Protein AF-A0AAX3IZB6-F1 (afdb_monomer_lite)

Structure (mmCIF, N/CA/C/O backbone):
data_AF-A0AAX3IZB6-F1
#
_entry.id   AF-A0AAX3IZB6-F1
#
loop_
_atom_site.group_PDB
_atom_site.id
_atom_site.type_symbol
_atom_site.label_atom_id
_atom_site.label_alt_id
_atom_site.label_comp_id
_atom_site.label_asym_id
_atom_site.label_entity_id
_atom_site.label_seq_id
_atom_site.pdbx_PDB_ins_code
_atom_site.Cartn_x
_atom_site.Cartn_y
_atom_site.Cartn_z
_atom_site.occupancy
_atom_site.B_iso_or_equiv
_atom_site.auth_seq_id
_atom_site.auth_comp_id
_atom_site.auth_asym_id
_atom_site.auth_atom_id
_atom_site.pdbx_PDB_model_num
ATOM 1 N N . MET A 1 1 ? -5.095 -2.239 -4.424 1.00 80.31 1 MET A N 1
ATOM 2 C CA . MET A 1 1 ? -3.660 -2.126 -4.093 1.00 80.31 1 MET A CA 1
ATOM 3 C C . MET A 1 1 ? -2.774 -1.959 -5.325 1.00 80.31 1 MET A C 1
ATOM 5 O O . MET A 1 1 ? -1.997 -1.021 -5.352 1.00 80.31 1 MET A O 1
ATOM 9 N N . PHE A 1 2 ? -2.917 -2.780 -6.373 1.00 83.25 2 PHE A N 1
ATOM 10 C CA . PHE A 1 2 ? -2.051 -2.720 -7.566 1.00 83.25 2 PHE A CA 1
ATOM 11 C C . PHE A 1 2 ? -1.846 -1.314 -8.174 1.00 83.25 2 PHE A C 1
ATOM 13 O O . PHE A 1 2 ? -0.714 -0.907 -8.395 1.00 83.25 2 PHE A O 1
ATOM 20 N N . MET A 1 3 ? -2.914 -0.528 -8.362 1.00 87.56 3 MET A N 1
ATOM 21 C CA . MET A 1 3 ? -2.809 0.852 -8.878 1.00 87.56 3 MET A CA 1
ATOM 22 C C . MET A 1 3 ? -1.964 1.779 -7.984 1.00 87.56 3 MET A C 1
ATOM 24 O O . MET A 1 3 ? -1.288 2.675 -8.480 1.00 87.56 3 MET A O 1
ATOM 28 N N . ILE A 1 4 ? -1.977 1.555 -6.668 1.00 87.25 4 ILE A N 1
ATOM 29 C CA . ILE A 1 4 ? -1.184 2.320 -5.695 1.00 87.25 4 ILE A CA 1
ATOM 30 C C . ILE A 1 4 ? 0.289 1.949 -5.826 1.00 87.25 4 ILE A C 1
ATOM 32 O O . ILE A 1 4 ? 1.134 2.840 -5.888 1.00 87.25 4 ILE A O 1
ATOM 36 N N . LEU A 1 5 ? 0.579 0.650 -5.935 1.00 83.50 5 LEU A N 1
ATOM 37 C CA . LEU A 1 5 ? 1.931 0.141 -6.166 1.00 83.50 5 LEU A CA 1
ATOM 38 C C . LEU A 1 5 ? 2.487 0.652 -7.503 1.00 83.50 5 LEU A C 1
ATOM 40 O O . LEU A 1 5 ? 3.630 1.086 -7.561 1.00 83.50 5 LEU A O 1
ATOM 44 N N . ALA A 1 6 ? 1.667 0.694 -8.559 1.00 85.50 6 ALA A N 1
ATOM 45 C CA . ALA A 1 6 ? 2.042 1.266 -9.854 1.00 85.50 6 ALA A CA 1
ATOM 46 C C . ALA A 1 6 ? 2.383 2.766 -9.759 1.00 85.50 6 ALA A C 1
ATOM 48 O O . ALA A 1 6 ? 3.357 3.211 -10.367 1.00 85.50 6 ALA A O 1
ATOM 49 N N . HIS A 1 7 ? 1.628 3.535 -8.965 1.00 88.31 7 HIS A N 1
ATOM 50 C CA . HIS A 1 7 ? 1.942 4.939 -8.689 1.00 88.31 7 HIS A CA 1
ATOM 51 C C . HIS A 1 7 ? 3.289 5.085 -7.981 1.00 88.31 7 HIS A C 1
ATOM 53 O O . HIS A 1 7 ? 4.130 5.871 -8.411 1.00 88.31 7 HIS A O 1
ATOM 59 N N . HIS A 1 8 ? 3.505 4.316 -6.911 1.00 84.00 8 HIS A N 1
ATOM 60 C CA . HIS A 1 8 ? 4.739 4.371 -6.129 1.00 84.00 8 HIS A CA 1
ATOM 61 C C . HIS A 1 8 ? 5.939 3.905 -6.952 1.00 84.00 8 HIS A C 1
ATOM 63 O O . HIS A 1 8 ? 6.992 4.529 -6.880 1.00 84.00 8 HIS A O 1
ATOM 69 N N . PHE A 1 9 ? 5.770 2.904 -7.817 1.00 81.69 9 PHE A N 1
ATOM 70 C CA . PHE A 1 9 ? 6.807 2.465 -8.746 1.00 81.69 9 PHE A CA 1
ATOM 71 C C . PHE A 1 9 ? 7.282 3.588 -9.682 1.00 81.69 9 PHE A C 1
ATOM 73 O O . PHE A 1 9 ? 8.480 3.754 -9.879 1.00 81.69 9 PHE A O 1
ATOM 80 N N . VAL A 1 10 ? 6.352 4.376 -10.226 1.00 83.06 10 VAL A N 1
ATOM 81 C CA . VAL A 1 10 ? 6.662 5.453 -11.180 1.00 83.06 10 VAL A CA 1
ATOM 82 C C . VAL A 1 10 ? 7.123 6.748 -10.503 1.00 83.06 10 VAL A C 1
ATOM 84 O O . VAL A 1 10 ? 7.923 7.487 -11.066 1.00 83.06 10 VAL A O 1
ATOM 87 N N . VAL A 1 11 ? 6.571 7.077 -9.334 1.00 81.06 11 VAL A N 1
ATOM 88 C CA . VAL A 1 11 ? 6.746 8.401 -8.709 1.00 81.06 11 VAL A CA 1
ATOM 89 C C . VAL A 1 11 ? 7.752 8.387 -7.561 1.00 81.06 11 VAL A C 1
ATOM 91 O O . VAL A 1 11 ? 8.435 9.386 -7.344 1.00 81.06 11 VAL A O 1
ATOM 94 N N . HIS A 1 12 ? 7.819 7.289 -6.808 1.00 78.38 12 HIS A N 1
ATOM 95 C CA . HIS A 1 12 ? 8.576 7.202 -5.556 1.00 78.38 12 HIS A CA 1
ATOM 96 C C . HIS A 1 12 ? 9.754 6.224 -5.623 1.00 78.38 12 HIS A C 1
ATOM 98 O O . HIS A 1 12 ? 10.740 6.424 -4.917 1.00 78.38 12 HIS A O 1
ATOM 104 N N . ASN A 1 13 ? 9.689 5.208 -6.485 1.00 68.31 13 ASN A N 1
ATOM 105 C CA . ASN A 1 13 ? 10.826 4.355 -6.812 1.00 68.31 13 ASN A CA 1
ATOM 106 C C . ASN A 1 13 ? 11.650 4.956 -7.959 1.00 68.31 13 ASN A C 1
ATOM 108 O O . ASN A 1 13 ? 11.190 5.820 -8.699 1.00 68.31 13 ASN A O 1
ATOM 112 N N . GLY A 1 14 ? 12.895 4.495 -8.099 1.00 65.00 14 GLY A N 1
ATOM 113 C CA . GLY A 1 14 ? 13.910 5.082 -8.984 1.00 65.00 14 GLY A CA 1
ATOM 114 C C . GLY A 1 14 ? 13.669 4.965 -10.497 1.00 65.00 14 GLY A C 1
ATOM 115 O O . GLY A 1 14 ? 14.614 5.167 -11.257 1.00 65.00 14 GLY A O 1
ATOM 116 N N . TYR A 1 15 ? 12.459 4.627 -10.955 1.00 70.19 15 TYR A N 1
ATOM 117 C CA . TYR A 1 15 ? 12.141 4.585 -12.381 1.00 70.19 15 TYR A CA 1
ATOM 118 C C . TYR A 1 15 ? 11.778 5.987 -12.886 1.00 70.19 15 TYR A C 1
ATOM 120 O O . TYR A 1 15 ? 10.636 6.436 -12.796 1.00 70.19 15 TYR A O 1
ATOM 128 N N . ASP A 1 16 ? 12.772 6.702 -13.412 1.00 75.69 16 ASP A N 1
ATOM 129 C CA . ASP A 1 16 ? 12.590 8.083 -13.855 1.00 75.69 16 ASP A CA 1
ATOM 130 C C . ASP A 1 16 ? 11.917 8.161 -15.234 1.00 75.69 16 ASP A C 1
ATOM 132 O O . ASP A 1 16 ? 12.560 8.267 -16.282 1.00 75.69 16 ASP A O 1
ATOM 136 N N . VAL A 1 17 ? 10.582 8.155 -15.225 1.00 77.88 17 VAL A N 1
ATOM 137 C CA . VAL A 1 17 ? 9.740 8.269 -16.428 1.00 77.88 17 VAL A CA 1
ATOM 138 C C . VAL A 1 17 ? 10.030 9.538 -17.236 1.00 77.88 17 VAL A C 1
ATOM 140 O O . VAL A 1 17 ? 9.731 9.594 -18.431 1.00 77.88 17 VAL A O 1
ATOM 143 N N . LYS A 1 18 ? 10.630 10.573 -16.633 1.00 77.75 18 LYS A N 1
ATOM 144 C CA . LYS A 1 18 ? 10.982 11.807 -17.352 1.00 77.75 18 LYS A CA 1
ATOM 145 C C . LYS A 1 18 ? 12.128 11.596 -18.340 1.00 77.75 18 LYS A C 1
ATOM 147 O O . LYS A 1 18 ? 12.182 12.332 -19.326 1.00 77.75 18 LYS A O 1
ATOM 152 N N . ASN A 1 19 ? 12.977 10.592 -18.107 1.00 83.12 19 ASN A N 1
ATOM 153 C CA . ASN A 1 19 ? 14.109 10.249 -18.970 1.00 83.12 19 ASN A CA 1
ATOM 154 C C . ASN A 1 19 ? 13.705 9.395 -20.180 1.00 83.12 19 ASN A C 1
ATOM 156 O O . ASN A 1 19 ? 14.497 9.244 -21.107 1.00 83.12 19 ASN A O 1
ATOM 160 N N . LEU A 1 20 ? 12.474 8.872 -20.215 1.00 84.44 20 LEU A N 1
ATOM 161 C CA . LEU A 1 20 ? 11.941 8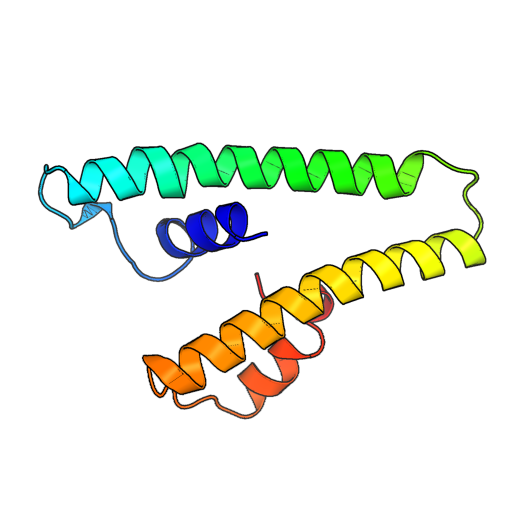.215 -21.406 1.00 84.44 20 LEU A CA 1
ATOM 162 C C . LEU A 1 20 ? 11.700 9.239 -22.522 1.00 84.44 20 LEU A C 1
ATOM 164 O O . LEU A 1 20 ? 11.192 10.347 -22.294 1.00 84.44 20 LEU A O 1
ATOM 168 N N . SER A 1 21 ? 12.010 8.844 -23.756 1.00 87.00 21 SER A N 1
ATOM 169 C CA . SER A 1 21 ? 11.638 9.611 -24.941 1.00 87.00 21 SER A CA 1
ATOM 170 C C . SER A 1 21 ? 10.113 9.745 -25.040 1.00 87.00 21 SER A C 1
ATOM 172 O O . SER A 1 21 ? 9.344 8.955 -24.486 1.00 87.00 21 SER A O 1
ATOM 174 N N . LEU A 1 22 ? 9.649 10.799 -25.713 1.00 84.69 22 LEU A N 1
ATOM 175 C CA . LEU A 1 22 ? 8.222 10.967 -25.979 1.00 84.69 22 LEU A CA 1
ATOM 176 C C . LEU A 1 22 ? 7.756 9.843 -26.912 1.00 84.69 22 LEU A C 1
ATOM 178 O O . LEU A 1 22 ? 8.143 9.791 -28.076 1.00 84.69 22 LEU A O 1
ATOM 182 N N . GLY A 1 23 ? 6.934 8.945 -26.376 1.00 88.56 23 GLY A N 1
ATOM 183 C CA . GLY A 1 23 ? 6.423 7.774 -27.073 1.00 88.56 23 GLY A CA 1
ATOM 184 C C . GLY A 1 23 ? 5.337 7.057 -26.264 1.00 88.56 23 GLY A C 1
ATOM 185 O O . GLY A 1 23 ? 5.058 7.451 -25.126 1.00 88.56 23 GLY A O 1
ATOM 186 N N . PRO A 1 24 ? 4.729 5.996 -26.828 1.00 88.94 24 PRO A N 1
ATOM 187 C CA . PRO A 1 24 ? 3.605 5.287 -26.211 1.00 88.94 24 PRO A CA 1
ATOM 188 C C . PRO A 1 24 ? 3.898 4.781 -24.794 1.00 88.94 24 PRO A C 1
ATOM 190 O O . PRO A 1 24 ? 3.030 4.834 -23.927 1.00 88.94 24 PRO A O 1
ATOM 193 N N . GLU A 1 25 ? 5.136 4.350 -24.547 1.00 88.00 25 GLU A N 1
ATOM 194 C CA . GLU A 1 25 ? 5.612 3.886 -23.243 1.00 88.00 25 GLU A CA 1
ATOM 195 C C . GLU A 1 25 ? 5.544 4.992 -22.180 1.00 88.00 25 GLU A C 1
ATOM 197 O O . GLU A 1 25 ? 4.881 4.836 -21.153 1.00 88.00 25 GLU A O 1
ATOM 202 N N . ARG A 1 26 ? 6.146 6.157 -22.452 1.00 88.56 26 ARG A N 1
ATOM 203 C CA . ARG A 1 26 ? 6.089 7.313 -21.547 1.00 88.56 26 ARG A CA 1
ATOM 204 C C . ARG A 1 26 ? 4.652 7.762 -21.299 1.00 88.56 26 ARG A C 1
ATOM 206 O O . ARG A 1 26 ? 4.290 8.064 -20.163 1.00 88.56 26 ARG A O 1
ATOM 213 N N . THR A 1 27 ? 3.821 7.781 -22.340 1.00 89.69 27 THR A N 1
ATOM 214 C CA . THR A 1 27 ? 2.402 8.133 -22.220 1.00 89.69 27 THR A CA 1
ATOM 215 C C . THR A 1 27 ? 1.648 7.152 -21.322 1.00 89.69 27 THR A C 1
ATOM 217 O O . THR A 1 27 ? 0.881 7.588 -20.464 1.00 89.69 27 THR A O 1
ATOM 220 N N . PHE A 1 28 ? 1.892 5.846 -21.458 1.00 90.25 28 PHE A N 1
ATOM 221 C CA . PHE A 1 28 ? 1.291 4.822 -20.604 1.00 90.25 28 PHE A CA 1
ATOM 222 C C . PHE A 1 28 ? 1.690 4.999 -19.133 1.00 90.25 28 PHE A C 1
ATOM 224 O O . PHE A 1 28 ? 0.817 5.065 -18.262 1.00 90.25 28 PHE A O 1
ATOM 231 N N . PHE A 1 29 ? 2.985 5.161 -18.849 1.00 89.12 29 PHE A N 1
ATOM 232 C CA . PHE A 1 29 ? 3.469 5.370 -17.484 1.00 89.12 29 PHE A CA 1
ATOM 233 C C . PHE A 1 29 ? 2.893 6.642 -16.843 1.00 89.12 29 PHE A C 1
ATOM 235 O O . PHE A 1 29 ? 2.478 6.611 -15.685 1.00 89.12 29 PHE A O 1
ATOM 242 N N . GLN A 1 30 ? 2.808 7.749 -17.585 1.00 88.56 30 GLN A N 1
ATOM 243 C CA . GLN A 1 30 ? 2.292 9.015 -17.054 1.00 88.56 30 GLN A CA 1
ATOM 244 C C . GLN A 1 30 ? 0.768 9.016 -16.866 1.00 88.56 30 GLN A C 1
ATOM 246 O O . GLN A 1 30 ? 0.271 9.450 -15.826 1.00 88.56 30 GLN A O 1
ATOM 251 N N . LEU A 1 31 ? 0.001 8.537 -17.847 1.00 89.19 31 LEU A N 1
ATOM 252 C CA . LEU A 1 31 ? -1.463 8.587 -17.774 1.00 89.19 31 LEU A CA 1
ATOM 253 C C . LEU A 1 31 ? -2.032 7.470 -16.901 1.00 89.19 31 LEU A C 1
ATOM 255 O O . LEU A 1 31 ? -2.854 7.730 -16.022 1.00 89.19 31 LEU A O 1
ATOM 259 N N . VAL A 1 32 ? -1.597 6.230 -17.121 1.00 89.56 32 VAL A N 1
ATOM 260 C CA . VAL A 1 32 ? -2.208 5.054 -16.490 1.00 89.56 32 VAL A CA 1
ATOM 261 C C . VAL A 1 32 ? -1.588 4.798 -15.123 1.00 89.56 32 VAL A C 1
ATOM 263 O O . VAL A 1 32 ? -2.301 4.771 -14.120 1.00 89.56 32 VAL A O 1
ATOM 266 N N . MET A 1 33 ? -0.264 4.650 -15.057 1.00 89.69 33 MET A N 1
ATOM 267 C CA . MET A 1 33 ? 0.405 4.246 -13.815 1.00 89.69 33 MET A CA 1
ATOM 268 C C . MET A 1 33 ? 0.547 5.403 -12.823 1.00 89.69 33 MET A C 1
ATOM 270 O O . MET A 1 33 ? 0.187 5.257 -11.658 1.00 89.69 33 MET A O 1
ATOM 274 N N . GLN A 1 34 ? 0.986 6.581 -13.270 1.00 89.06 34 GLN A N 1
ATOM 275 C CA . GLN A 1 34 ? 1.070 7.764 -12.417 1.00 89.06 34 GLN A CA 1
ATOM 276 C C . GLN A 1 34 ? -0.314 8.388 -12.186 1.00 89.06 34 GLN A C 1
ATOM 278 O O . GLN A 1 34 ? -0.736 8.518 -11.035 1.00 89.06 34 GLN A O 1
ATOM 283 N N . GLY A 1 35 ? -1.027 8.768 -13.252 1.00 88.06 35 GLY A N 1
ATOM 284 C CA . GLY A 1 35 ? -2.338 9.420 -13.167 1.00 88.06 35 GLY A CA 1
ATOM 285 C C . GLY A 1 35 ? -3.407 8.522 -12.545 1.00 88.06 35 GLY A C 1
ATOM 286 O O . GLY A 1 35 ? -3.925 8.822 -11.467 1.00 88.06 35 GLY A O 1
ATOM 287 N N . GLY A 1 36 ? -3.695 7.386 -13.182 1.00 89.06 36 GLY A N 1
ATOM 288 C CA . GLY A 1 36 ? -4.643 6.395 -12.664 1.00 89.06 36 GLY A CA 1
ATOM 289 C C . GLY A 1 36 ? -4.240 5.850 -11.292 1.00 89.06 36 GLY A C 1
ATOM 290 O O . GLY A 1 36 ? -5.094 5.635 -10.430 1.00 89.06 36 GLY A O 1
ATOM 291 N N . GLY A 1 37 ? -2.940 5.693 -11.038 1.00 89.69 37 GLY A N 1
ATOM 292 C CA . GLY A 1 37 ? -2.443 5.265 -9.736 1.00 89.69 37 GLY A CA 1
ATOM 293 C C . GLY A 1 37 ? -2.766 6.248 -8.608 1.00 89.69 37 GLY A C 1
ATOM 294 O O . GLY A 1 37 ? -3.196 5.828 -7.533 1.00 89.69 37 GLY A O 1
ATOM 295 N N . LYS A 1 38 ? -2.690 7.561 -8.869 1.00 89.75 38 LYS A N 1
ATOM 296 C CA . LYS A 1 38 ? -3.094 8.605 -7.910 1.00 89.75 38 LYS A CA 1
ATOM 297 C C . LYS A 1 38 ? -4.583 8.523 -7.570 1.00 89.75 38 LYS A C 1
ATOM 299 O O . LYS A 1 38 ? -4.956 8.678 -6.410 1.00 89.75 38 LYS A O 1
ATOM 304 N N . VAL A 1 39 ? -5.432 8.237 -8.560 1.00 93.00 39 VAL A N 1
ATOM 305 C CA . VAL A 1 39 ? -6.866 7.989 -8.330 1.00 93.00 39 VAL A CA 1
ATOM 306 C C . VAL A 1 39 ? -7.054 6.767 -7.429 1.00 93.00 39 VAL A C 1
ATOM 308 O O . VAL A 1 39 ? -7.819 6.823 -6.468 1.00 93.00 39 VAL A O 1
ATOM 311 N N . GLY A 1 40 ? -6.295 5.695 -7.675 1.00 91.00 40 GLY A N 1
ATOM 312 C CA . GLY A 1 40 ? -6.279 4.505 -6.825 1.00 91.00 40 GLY A CA 1
ATOM 313 C C . GLY A 1 40 ? -5.906 4.800 -5.367 1.00 91.00 40 GLY A C 1
ATOM 314 O O . GLY A 1 40 ? -6.552 4.269 -4.465 1.00 91.00 40 GLY A O 1
ATOM 315 N N . VAL A 1 41 ? -4.918 5.672 -5.130 1.00 90.00 41 VAL A N 1
ATOM 316 C CA . VAL A 1 41 ? -4.525 6.124 -3.779 1.00 90.00 41 VAL A CA 1
ATOM 317 C C . VAL A 1 41 ? -5.686 6.823 -3.076 1.00 90.00 41 VAL A C 1
ATOM 319 O O . VAL A 1 41 ? -6.009 6.475 -1.941 1.00 90.00 41 VAL A O 1
ATOM 322 N N . VAL A 1 42 ? -6.344 7.768 -3.753 1.00 93.44 42 VAL A N 1
ATOM 323 C CA . VAL A 1 42 ? -7.479 8.510 -3.181 1.00 93.44 42 VAL A CA 1
ATOM 324 C C . VAL A 1 42 ? -8.630 7.564 -2.842 1.00 93.44 42 VAL A C 1
ATOM 326 O O . VAL A 1 42 ? -9.127 7.595 -1.721 1.00 93.44 42 VAL A O 1
ATOM 329 N N . ILE A 1 43 ? -9.006 6.674 -3.765 1.00 94.00 43 ILE A N 1
ATOM 330 C CA . ILE A 1 43 ? -10.081 5.696 -3.546 1.00 94.00 43 ILE A CA 1
ATOM 331 C C . ILE A 1 43 ? -9.766 4.798 -2.348 1.00 94.00 43 ILE A C 1
ATOM 333 O O . ILE A 1 43 ? -10.618 4.602 -1.484 1.00 94.00 43 ILE A O 1
ATOM 337 N N . PHE A 1 44 ? -8.546 4.265 -2.264 1.00 91.38 44 PHE A N 1
ATOM 338 C CA . PHE A 1 44 ? -8.150 3.402 -1.154 1.00 91.38 44 PHE A CA 1
ATOM 339 C C . PHE A 1 44 ? -8.179 4.130 0.188 1.00 91.38 44 PHE A C 1
ATOM 341 O O . PHE A 1 44 ? -8.681 3.574 1.166 1.00 91.38 44 PHE A O 1
ATOM 348 N N . PHE A 1 45 ? -7.698 5.374 0.233 1.00 90.75 45 PHE A N 1
ATOM 349 C CA . PHE A 1 45 ? -7.778 6.193 1.435 1.00 90.75 45 PHE A CA 1
ATOM 350 C C . PHE A 1 45 ? -9.235 6.434 1.848 1.00 90.75 45 PHE A C 1
ATOM 352 O O . PHE A 1 45 ? -9.583 6.206 3.004 1.00 90.75 45 PHE A O 1
ATOM 359 N N . THR A 1 46 ? -10.111 6.809 0.911 1.00 94.69 46 THR A N 1
ATOM 360 C CA . THR A 1 46 ? -11.537 7.039 1.184 1.00 94.69 46 THR A CA 1
ATOM 361 C C . THR A 1 46 ? -12.245 5.776 1.670 1.00 94.69 46 THR A C 1
ATOM 363 O O . THR A 1 46 ? -12.965 5.834 2.664 1.00 94.69 46 THR A O 1
ATOM 366 N N . ILE A 1 47 ? -12.018 4.627 1.024 1.00 93.31 47 ILE A N 1
ATOM 367 C CA . ILE A 1 47 ? -12.600 3.345 1.447 1.00 93.31 47 ILE A CA 1
ATOM 368 C C . ILE A 1 47 ? -12.086 2.956 2.833 1.00 93.31 47 ILE A C 1
ATOM 370 O O . ILE A 1 47 ? -12.875 2.522 3.665 1.00 93.31 47 ILE A O 1
ATOM 374 N N . SER A 1 48 ? -10.791 3.136 3.108 1.00 90.62 48 SER A N 1
ATOM 375 C CA . SER A 1 48 ? -10.206 2.822 4.417 1.00 90.62 48 SER A CA 1
ATOM 376 C C . SER A 1 48 ? -10.773 3.727 5.510 1.00 90.62 48 SER A C 1
ATOM 378 O O . SER A 1 48 ? -11.175 3.240 6.564 1.00 90.62 48 SER A O 1
ATOM 380 N N . ALA A 1 49 ? -10.877 5.033 5.247 1.00 92.81 49 ALA A N 1
ATOM 381 C CA . ALA A 1 49 ? -11.487 5.989 6.164 1.00 92.81 49 ALA A CA 1
ATOM 382 C C . ALA A 1 49 ? -12.950 5.627 6.453 1.00 92.81 49 ALA A C 1
ATOM 384 O O . ALA A 1 49 ? -13.345 5.544 7.615 1.00 92.81 49 ALA A O 1
ATOM 385 N N . TRP A 1 50 ? -13.739 5.331 5.416 1.00 94.75 50 TRP A N 1
ATOM 386 C CA . TRP A 1 50 ? -15.119 4.878 5.585 1.00 94.75 50 TRP A CA 1
ATOM 387 C C . TRP A 1 50 ? -15.192 3.567 6.380 1.00 94.75 50 TRP A C 1
ATOM 389 O O . TRP A 1 50 ? -15.909 3.494 7.374 1.00 94.75 50 TRP A O 1
ATOM 399 N N . PHE A 1 51 ? -14.380 2.567 6.033 1.00 92.38 51 PHE A N 1
ATOM 400 C CA . PHE A 1 51 ? -14.307 1.287 6.741 1.00 92.38 51 PHE A CA 1
ATOM 401 C C . PHE A 1 51 ? -14.026 1.453 8.240 1.00 92.38 51 PHE A C 1
ATOM 403 O O . PHE A 1 51 ? -14.614 0.734 9.059 1.00 92.38 51 PHE A O 1
ATOM 410 N N . PHE A 1 52 ? -13.165 2.405 8.608 1.00 91.12 52 PHE A N 1
ATOM 411 C CA . PHE A 1 52 ? -12.881 2.719 10.004 1.00 91.12 52 PHE A CA 1
ATOM 412 C C . PHE A 1 52 ? -14.011 3.474 10.694 1.00 91.12 52 PHE A C 1
ATOM 414 O O . PHE A 1 52 ? -14.259 3.184 11.859 1.00 91.12 52 PHE A O 1
ATOM 421 N N . LEU A 1 53 ? -14.715 4.383 10.019 1.00 92.50 53 LEU A N 1
ATOM 422 C CA . LEU A 1 53 ? -15.684 5.291 10.647 1.00 92.50 53 LEU A CA 1
ATOM 423 C C . LEU A 1 53 ? -17.134 4.775 10.656 1.00 92.50 53 LEU A C 1
ATOM 425 O O . LEU A 1 53 ? -17.891 5.135 11.548 1.00 92.50 53 LEU A O 1
ATOM 429 N N . ASP A 1 54 ? -17.515 3.884 9.740 1.00 90.81 54 ASP A N 1
ATOM 430 C CA . ASP A 1 54 ? -18.912 3.480 9.470 1.00 90.81 54 ASP A CA 1
ATOM 431 C C . ASP A 1 54 ? -19.653 2.777 10.628 1.00 90.81 54 ASP A C 1
ATOM 433 O O . ASP A 1 54 ? -20.866 2.607 10.590 1.00 90.81 54 ASP A O 1
ATOM 437 N N . LYS A 1 55 ? -18.951 2.340 11.682 1.00 85.38 55 LYS A N 1
ATOM 438 C CA . LYS A 1 55 ? -19.584 1.624 12.812 1.00 85.38 55 LYS A CA 1
ATOM 439 C C . LYS A 1 55 ? -19.209 2.235 14.144 1.00 85.38 55 LYS A C 1
ATOM 441 O O . LYS A 1 55 ? -18.258 3.003 14.226 1.00 85.38 55 LYS A O 1
ATOM 446 N N . GLU A 1 56 ? -19.927 1.823 15.180 1.00 89.75 56 GLU A N 1
ATOM 447 C CA . GLU A 1 56 ? -19.644 2.183 16.561 1.00 89.75 56 GLU A CA 1
ATOM 448 C C . GLU A 1 56 ? -18.172 1.926 16.926 1.00 89.75 56 GLU A C 1
ATOM 450 O O . GLU A 1 56 ? -17.592 0.872 16.632 1.00 89.75 56 GLU A O 1
ATOM 455 N N . GLN A 1 57 ? -17.556 2.938 17.532 1.00 91.81 57 GLN A N 1
ATOM 456 C CA . GLN A 1 57 ? -16.125 2.985 17.798 1.00 91.81 57 GLN A CA 1
ATOM 457 C C . GLN A 1 57 ? -15.835 2.419 19.186 1.00 91.81 57 GLN A C 1
ATOM 459 O O . GLN A 1 57 ? -15.816 3.142 20.179 1.00 91.81 57 GLN A O 1
ATOM 464 N N . THR A 1 58 ? -15.583 1.114 19.255 1.00 94.69 58 THR A N 1
ATOM 465 C CA . THR A 1 58 ? -15.061 0.464 20.464 1.00 94.69 58 THR A CA 1
ATOM 466 C C . THR A 1 58 ? -13.596 0.092 20.270 1.00 94.69 58 THR A C 1
ATOM 468 O O . THR A 1 58 ? -13.150 -0.181 19.155 1.00 94.69 58 THR A O 1
ATOM 471 N N . ILE A 1 59 ? -12.841 -0.008 21.365 1.00 93.44 59 ILE A N 1
ATOM 472 C CA . ILE A 1 59 ? -11.439 -0.453 21.328 1.00 93.44 59 ILE A CA 1
ATOM 473 C C . ILE A 1 59 ? -11.325 -1.801 20.594 1.00 93.44 59 ILE A C 1
ATOM 475 O O . ILE A 1 59 ? -10.535 -1.952 19.663 1.00 93.44 59 ILE A O 1
ATOM 479 N N . LYS A 1 60 ? -12.180 -2.767 20.950 1.00 93.75 60 LYS A N 1
ATOM 480 C CA . LYS A 1 60 ? -12.183 -4.110 20.353 1.00 93.75 60 LYS A CA 1
ATOM 481 C C . LYS A 1 60 ? -12.498 -4.088 18.853 1.00 93.75 60 LYS A C 1
ATOM 483 O O . LYS A 1 60 ? -11.825 -4.774 18.082 1.00 93.75 60 LYS A O 1
ATOM 488 N N . SER A 1 61 ? -13.512 -3.332 18.424 1.00 92.62 61 SER A N 1
ATOM 489 C CA . SER A 1 61 ? -13.876 -3.240 17.002 1.00 92.62 61 SER A CA 1
ATOM 490 C C . SER A 1 61 ? -12.795 -2.540 16.184 1.00 92.62 61 SER A C 1
ATOM 492 O O . SER A 1 61 ? -12.518 -2.964 15.062 1.00 92.62 61 SER A O 1
ATOM 494 N N . ASN A 1 62 ? -12.138 -1.531 16.754 1.00 92.19 62 ASN A N 1
ATOM 495 C CA . ASN A 1 62 ? -11.096 -0.770 16.075 1.00 92.19 62 ASN A CA 1
ATOM 496 C C . ASN A 1 62 ? -9.831 -1.605 15.873 1.00 92.19 62 ASN A C 1
ATOM 498 O O . ASN A 1 62 ? -9.345 -1.685 14.748 1.00 92.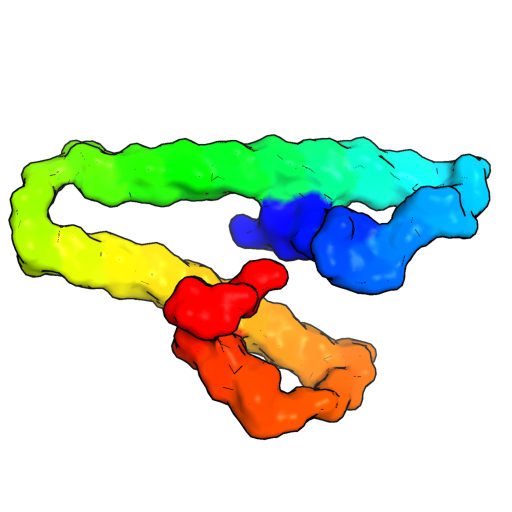19 62 ASN A O 1
ATOM 502 N N . PHE A 1 63 ? -9.376 -2.342 16.891 1.00 93.50 63 PHE A N 1
ATOM 503 C CA . PHE A 1 63 ? -8.271 -3.294 16.719 1.00 93.50 63 PHE A CA 1
ATOM 504 C C . PHE A 1 63 ? -8.592 -4.381 15.689 1.00 93.50 63 PHE A C 1
ATOM 506 O O . PHE A 1 63 ? -7.748 -4.700 14.853 1.00 93.50 63 PHE A O 1
ATOM 513 N N . LYS A 1 64 ? -9.825 -4.910 15.675 1.00 93.38 64 LYS A N 1
ATOM 514 C CA . LYS A 1 64 ? -10.248 -5.883 14.653 1.00 93.38 64 LYS A CA 1
ATOM 515 C C . LYS A 1 64 ? -10.172 -5.296 13.240 1.00 93.38 64 LYS A C 1
ATOM 517 O O . LYS A 1 64 ? -9.766 -5.993 12.317 1.00 93.38 64 LYS A O 1
ATOM 522 N N . ARG A 1 65 ? -10.566 -4.036 13.060 1.00 92.44 65 ARG A N 1
ATOM 523 C CA . ARG A 1 65 ? -10.515 -3.341 11.765 1.00 92.44 65 ARG A CA 1
ATOM 524 C C . ARG A 1 65 ? -9.086 -3.055 11.322 1.00 92.44 65 ARG A C 1
ATOM 526 O O . ARG A 1 65 ? -8.761 -3.349 10.178 1.00 92.44 65 ARG A O 1
ATOM 533 N N . ILE A 1 66 ? -8.235 -2.569 12.227 1.00 90.94 66 ILE A N 1
ATOM 534 C CA . ILE A 1 66 ? -6.803 -2.366 11.958 1.00 90.94 66 ILE A CA 1
ATOM 535 C C . ILE A 1 66 ? -6.177 -3.687 11.512 1.00 90.94 66 ILE A C 1
ATOM 537 O O . ILE A 1 66 ? -5.501 -3.731 10.494 1.00 90.94 66 ILE A O 1
ATOM 541 N N . TRP A 1 67 ? -6.483 -4.780 12.212 1.00 91.88 67 TRP A N 1
ATOM 542 C CA . TRP A 1 67 ? -6.008 -6.111 11.846 1.00 91.88 67 TRP A CA 1
ATOM 543 C C . TRP A 1 67 ? -6.482 -6.567 10.458 1.00 91.88 67 TRP A C 1
ATOM 545 O O . TRP A 1 67 ? -5.712 -7.160 9.709 1.00 91.88 67 TRP A O 1
ATOM 555 N N . ILE A 1 68 ? -7.738 -6.295 10.090 1.00 92.44 68 ILE A N 1
ATOM 556 C CA . ILE A 1 68 ? -8.255 -6.614 8.749 1.00 92.44 68 ILE A CA 1
ATOM 557 C C . ILE A 1 68 ? -7.506 -5.819 7.676 1.00 92.44 68 ILE A C 1
ATOM 559 O O . ILE A 1 68 ? -7.112 -6.404 6.670 1.00 92.44 68 ILE A O 1
ATOM 563 N N . LEU A 1 69 ? -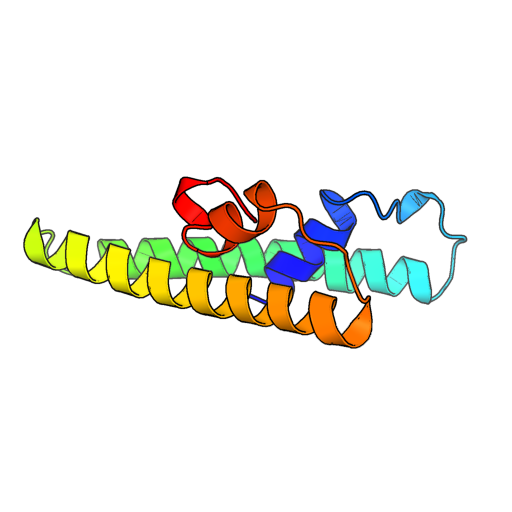7.286 -4.520 7.898 1.00 90.12 69 LEU A N 1
ATOM 564 C CA . LEU A 1 69 ? -6.544 -3.684 6.958 1.00 90.12 69 LEU A CA 1
ATOM 565 C C . LEU A 1 69 ? -5.089 -4.151 6.828 1.00 90.12 69 LEU A C 1
ATOM 567 O O . LEU A 1 69 ? -4.610 -4.326 5.713 1.00 90.12 69 LEU A O 1
ATOM 571 N N . GLU A 1 70 ? -4.414 -4.422 7.948 1.00 90.06 70 GLU A N 1
ATOM 572 C CA . GLU A 1 70 ? -3.029 -4.903 7.951 1.00 90.06 70 GLU A CA 1
ATOM 573 C C . GLU A 1 70 ? -2.894 -6.225 7.197 1.00 90.06 70 GLU A C 1
ATOM 575 O O . GLU A 1 70 ? -1.949 -6.401 6.438 1.00 90.06 70 GLU A O 1
ATOM 580 N N . ARG A 1 71 ? -3.862 -7.141 7.330 1.00 91.50 71 ARG A N 1
ATOM 581 C CA . ARG A 1 71 ? -3.868 -8.403 6.574 1.00 91.50 71 ARG A CA 1
ATOM 582 C C . ARG A 1 71 ? -3.941 -8.195 5.066 1.00 91.50 71 ARG A C 1
ATOM 584 O O . ARG A 1 71 ? -3.295 -8.942 4.335 1.00 91.50 71 ARG A O 1
ATOM 591 N N . GLU A 1 72 ? -4.717 -7.216 4.610 1.00 90.19 72 GLU A N 1
ATOM 592 C CA . GLU A 1 72 ? -4.796 -6.882 3.187 1.00 90.19 72 GLU A CA 1
ATOM 593 C C . GLU A 1 72 ? -3.447 -6.337 2.699 1.00 90.19 72 GLU A C 1
ATOM 595 O O . GLU A 1 72 ? -2.901 -6.827 1.713 1.00 90.19 72 GLU A O 1
ATOM 600 N N . VAL A 1 73 ? -2.852 -5.380 3.420 1.00 88.81 73 VAL A N 1
ATOM 601 C CA . VAL A 1 73 ? -1.540 -4.810 3.060 1.00 88.81 73 VAL A CA 1
ATOM 602 C C . VAL A 1 73 ? -0.434 -5.874 3.114 1.00 88.81 73 VAL A C 1
ATOM 604 O O . VAL A 1 73 ? 0.377 -5.963 2.192 1.00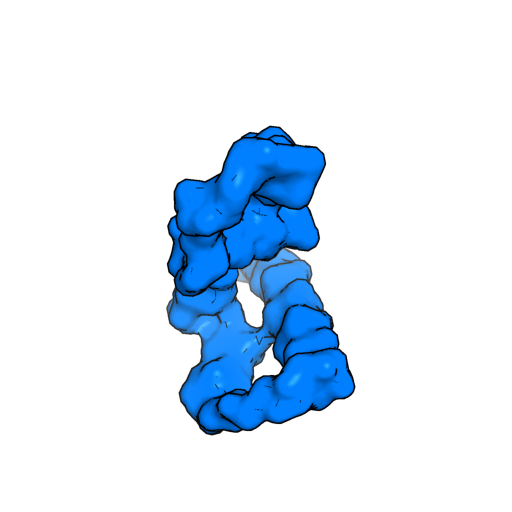 88.81 73 VAL A O 1
ATOM 607 N N . LEU A 1 74 ? -0.438 -6.735 4.134 1.00 90.88 74 LEU A N 1
ATOM 608 C CA . LEU A 1 74 ? 0.493 -7.853 4.287 1.00 90.88 74 LEU A CA 1
ATOM 609 C C . LEU A 1 74 ? 0.406 -8.831 3.113 1.00 90.88 74 LEU A C 1
ATOM 611 O O . LEU A 1 74 ? 1.438 -9.221 2.572 1.00 90.88 74 LEU A O 1
ATOM 615 N N . PHE A 1 75 ? -0.806 -9.203 2.688 1.00 91.81 75 PHE A N 1
ATOM 616 C CA . PHE A 1 75 ? -0.999 -10.074 1.528 1.00 91.81 75 PHE A CA 1
ATOM 617 C C . PHE A 1 75 ? -0.320 -9.493 0.282 1.00 91.81 75 PHE A C 1
ATOM 619 O O . PHE A 1 75 ? 0.448 -10.188 -0.383 1.00 91.81 75 PHE A O 1
ATOM 626 N N . TRP A 1 76 ? -0.540 -8.207 0.001 1.00 88.44 76 TRP A N 1
ATOM 627 C CA . TRP A 1 76 ? 0.063 -7.543 -1.155 1.00 88.44 76 TRP A CA 1
ATOM 628 C C . TRP A 1 76 ? 1.580 -7.375 -1.031 1.00 88.44 76 TRP A C 1
ATOM 630 O O . TRP A 1 76 ? 2.286 -7.509 -2.034 1.00 88.44 76 TRP A O 1
ATOM 640 N N . SER A 1 77 ? 2.095 -7.131 0.175 1.00 88.38 77 SER A N 1
ATOM 641 C CA . SER A 1 77 ? 3.536 -7.044 0.428 1.00 88.38 77 SER A CA 1
ATOM 642 C C . SER A 1 77 ? 4.233 -8.384 0.175 1.00 88.38 77 SER A C 1
ATOM 644 O O . SER A 1 77 ? 5.198 -8.447 -0.590 1.00 88.38 77 SER A O 1
ATOM 646 N N . LEU A 1 78 ? 3.695 -9.480 0.719 1.00 90.88 78 LEU A N 1
ATOM 647 C CA . LEU A 1 78 ? 4.242 -10.824 0.519 1.00 90.88 78 LEU A CA 1
ATOM 648 C C . LEU A 1 78 ? 4.100 -11.301 -0.929 1.00 90.88 78 LEU A C 1
ATOM 650 O O . LEU A 1 78 ? 5.038 -11.889 -1.463 1.00 90.88 78 LEU A O 1
ATOM 654 N N . ALA A 1 79 ? 2.969 -11.020 -1.584 1.00 90.75 79 ALA A N 1
ATOM 655 C CA . ALA A 1 79 ? 2.776 -11.338 -2.998 1.00 90.75 79 ALA A CA 1
ATOM 656 C C . ALA A 1 79 ? 3.805 -10.618 -3.883 1.00 90.75 79 ALA A C 1
ATOM 658 O O . ALA A 1 79 ? 4.390 -11.234 -4.774 1.00 90.75 79 ALA A O 1
ATOM 659 N N . SER A 1 80 ? 4.080 -9.340 -3.603 1.00 85.31 80 SER A N 1
ATOM 660 C CA . SER A 1 80 ? 5.089 -8.563 -4.332 1.00 85.31 80 SER A CA 1
ATOM 661 C C . SER A 1 80 ? 6.501 -9.093 -4.074 1.00 85.31 80 SER A C 1
ATOM 663 O O . SER A 1 80 ? 7.270 -9.276 -5.013 1.00 85.31 80 SER A O 1
ATOM 665 N N . MET A 1 81 ? 6.836 -9.415 -2.822 1.00 87.62 81 MET A N 1
ATOM 666 C CA . MET A 1 81 ? 8.121 -10.029 -2.473 1.00 87.62 81 MET A CA 1
ATOM 667 C C . MET A 1 81 ? 8.322 -11.370 -3.193 1.00 87.62 81 MET A C 1
ATOM 669 O O . MET A 1 81 ? 9.376 -11.600 -3.781 1.00 87.62 81 MET A O 1
ATOM 673 N N . ALA A 1 82 ? 7.303 -12.235 -3.201 1.00 90.25 82 ALA A N 1
ATOM 674 C CA . ALA A 1 82 ? 7.339 -13.507 -3.919 1.00 90.25 82 ALA A CA 1
ATOM 675 C C . ALA A 1 82 ? 7.506 -13.304 -5.433 1.00 90.25 82 ALA A C 1
ATOM 677 O O . ALA A 1 82 ? 8.303 -14.000 -6.058 1.00 90.25 82 ALA A O 1
ATOM 678 N N . PHE A 1 83 ? 6.813 -12.321 -6.015 1.00 89.06 83 PHE A N 1
ATOM 679 C CA . PHE A 1 83 ? 6.976 -11.955 -7.421 1.00 89.06 83 PHE A CA 1
ATOM 680 C C . PHE A 1 83 ? 8.430 -11.572 -7.741 1.00 89.06 83 PHE A C 1
ATOM 682 O O . PHE A 1 83 ? 9.026 -12.147 -8.649 1.00 89.06 83 PHE A O 1
ATOM 689 N N . PHE A 1 84 ? 9.045 -10.673 -6.969 1.00 85.88 84 PHE A N 1
ATOM 690 C CA . PHE A 1 84 ? 10.435 -10.259 -7.201 1.00 85.88 84 PHE A CA 1
ATOM 691 C C . PHE A 1 84 ? 11.451 -11.387 -6.975 1.00 85.88 84 PHE A C 1
ATOM 693 O O . PHE A 1 84 ? 12.424 -11.483 -7.720 1.00 85.88 84 PHE A O 1
ATOM 700 N N . LEU A 1 85 ? 11.213 -12.282 -6.011 1.00 87.38 85 LEU A N 1
ATOM 701 C CA . LEU A 1 85 ? 12.047 -13.474 -5.821 1.00 87.38 85 LEU A CA 1
ATOM 702 C C . LEU A 1 85 ? 12.030 -14.395 -7.050 1.00 87.38 85 LEU A C 1
ATOM 704 O O . LEU A 1 85 ? 13.066 -14.940 -7.423 1.00 87.38 85 LEU A O 1
ATOM 708 N N . VAL A 1 86 ? 10.866 -14.567 -7.681 1.00 90.00 86 VAL A N 1
ATOM 709 C CA . VAL A 1 86 ? 10.697 -15.468 -8.832 1.00 90.00 86 VAL A CA 1
ATOM 710 C C . VAL A 1 86 ? 11.191 -14.835 -10.133 1.00 90.00 86 VAL A C 1
ATOM 712 O O . VAL A 1 86 ? 11.901 -15.489 -10.897 1.00 90.00 86 VAL A O 1
ATOM 715 N N . PHE A 1 87 ? 10.812 -13.584 -10.401 1.00 85.38 87 PHE A N 1
ATOM 716 C CA . PHE A 1 87 ? 10.990 -12.961 -11.717 1.00 85.38 87 PHE A CA 1
ATOM 717 C C . PHE A 1 87 ? 12.232 -12.076 -11.826 1.00 85.38 87 PHE A C 1
ATOM 719 O O . PHE A 1 87 ? 12.863 -12.068 -12.878 1.00 85.38 87 PHE A O 1
ATOM 726 N N . ASP A 1 88 ? 12.603 -11.372 -10.758 1.00 81.31 88 ASP A N 1
ATOM 727 C CA . ASP A 1 88 ? 13.754 -10.454 -10.745 1.00 81.31 88 ASP A CA 1
ATOM 728 C C . ASP A 1 88 ? 14.976 -11.069 -10.041 1.00 81.31 88 ASP A C 1
ATOM 730 O O . ASP A 1 88 ? 16.077 -10.529 -10.087 1.00 81.31 88 ASP A O 1
ATOM 734 N N . ARG A 1 89 ? 14.786 -12.226 -9.379 1.00 77.94 89 ARG A N 1
ATOM 735 C CA . ARG A 1 89 ? 15.782 -12.888 -8.516 1.00 77.94 89 ARG A CA 1
ATOM 736 C C . ARG A 1 89 ? 16.441 -11.905 -7.546 1.00 77.94 89 ARG A C 1
ATOM 738 O O . ARG A 1 89 ? 17.635 -12.008 -7.266 1.00 77.94 89 ARG A O 1
ATOM 745 N N . ALA A 1 90 ? 15.658 -10.940 -7.068 1.00 75.19 90 ALA A N 1
ATOM 746 C CA . ALA A 1 90 ? 16.153 -9.883 -6.209 1.00 75.19 90 ALA A CA 1
ATOM 747 C C . ALA A 1 90 ? 16.748 -10.486 -4.931 1.00 75.19 90 ALA A C 1
ATOM 749 O O . ALA A 1 90 ? 16.111 -11.308 -4.265 1.00 75.19 90 ALA A O 1
ATOM 750 N N . ASP A 1 91 ? 17.964 -10.066 -4.584 1.00 77.50 91 ASP A N 1
ATOM 751 C CA . ASP A 1 91 ? 18.614 -10.505 -3.355 1.00 77.50 91 ASP A CA 1
ATOM 752 C C . ASP A 1 91 ? 18.109 -9.648 -2.187 1.00 77.50 91 ASP A C 1
ATOM 754 O O . ASP A 1 91 ? 18.475 -8.479 -2.015 1.00 77.50 91 ASP A O 1
ATOM 758 N N . PHE A 1 92 ? 17.170 -10.198 -1.416 1.00 79.69 92 PHE A N 1
ATOM 759 C CA . PHE A 1 92 ? 16.559 -9.490 -0.299 1.00 79.69 92 PHE A CA 1
ATOM 760 C C . PHE A 1 92 ? 17.401 -9.645 0.965 1.00 79.69 92 PHE A C 1
ATOM 762 O O . PHE A 1 92 ? 17.428 -10.697 1.599 1.00 79.69 92 PHE A O 1
ATOM 769 N N . GLY A 1 93 ? 18.004 -8.547 1.419 1.00 85.44 93 GLY A N 1
ATOM 770 C CA . GLY A 1 93 ? 18.586 -8.501 2.758 1.00 85.44 93 GLY A CA 1
ATOM 771 C C . GLY A 1 93 ? 17.530 -8.733 3.851 1.00 85.44 93 GLY A C 1
ATOM 772 O O . GLY A 1 93 ? 16.370 -8.337 3.708 1.00 85.44 93 GLY A O 1
ATOM 773 N N . ILE A 1 94 ? 17.950 -9.286 4.995 1.00 86.06 94 ILE A N 1
ATOM 774 C CA . ILE A 1 94 ? 17.094 -9.582 6.169 1.00 86.06 94 ILE A CA 1
ATOM 775 C C . ILE A 1 94 ? 16.208 -8.388 6.563 1.00 86.06 94 ILE A C 1
ATOM 777 O O . ILE A 1 94 ? 15.051 -8.553 6.944 1.00 86.06 94 ILE A O 1
ATOM 781 N N . LYS A 1 95 ? 16.729 -7.164 6.417 1.00 86.75 95 LYS A N 1
ATOM 782 C CA . LYS A 1 95 ? 15.991 -5.924 6.680 1.00 86.75 95 LYS A CA 1
ATOM 783 C C . LYS A 1 95 ? 14.759 -5.762 5.783 1.00 86.75 95 LYS A C 1
ATOM 785 O O . LYS A 1 95 ? 13.722 -5.346 6.283 1.00 86.75 95 LYS A O 1
ATOM 790 N N . MET A 1 96 ? 14.853 -6.068 4.488 1.00 85.69 96 MET A N 1
ATOM 791 C CA . MET A 1 96 ? 13.706 -5.996 3.572 1.00 85.69 96 MET A CA 1
ATOM 792 C C . MET A 1 96 ? 12.682 -7.082 3.890 1.00 85.69 96 MET A C 1
ATOM 794 O O . MET A 1 96 ? 11.500 -6.777 3.977 1.00 85.69 96 MET A O 1
ATOM 798 N N . ILE A 1 97 ? 13.136 -8.305 4.174 1.00 88.06 97 ILE A N 1
ATOM 799 C CA . ILE A 1 97 ? 12.253 -9.413 4.568 1.00 88.06 97 ILE A CA 1
ATOM 800 C C . ILE A 1 97 ? 11.448 -9.043 5.821 1.00 88.06 97 ILE A C 1
ATOM 802 O O . ILE A 1 97 ? 10.230 -9.197 5.841 1.00 88.06 97 ILE A O 1
ATOM 806 N N . ALA A 1 98 ? 12.103 -8.487 6.845 1.00 87.31 98 ALA A N 1
ATOM 807 C CA . ALA A 1 98 ? 11.430 -8.052 8.068 1.00 87.31 98 ALA A CA 1
ATOM 808 C C . ALA A 1 98 ? 10.391 -6.946 7.808 1.00 87.31 98 ALA A C 1
ATOM 810 O O . ALA A 1 98 ? 9.306 -6.966 8.388 1.00 87.31 98 ALA A O 1
ATOM 811 N N . ARG A 1 99 ? 10.694 -5.999 6.911 1.00 86.94 99 ARG A N 1
ATOM 812 C CA . ARG A 1 99 ? 9.757 -4.932 6.527 1.00 86.94 99 ARG A CA 1
ATOM 813 C C . ARG A 1 99 ? 8.534 -5.469 5.785 1.00 86.94 99 ARG A C 1
ATOM 815 O O . ARG A 1 99 ? 7.444 -4.957 6.013 1.00 86.94 99 ARG A O 1
ATOM 822 N N . SER A 1 100 ? 8.687 -6.519 4.978 1.00 86.38 100 SER A N 1
ATOM 823 C CA . SER A 1 100 ? 7.578 -7.147 4.245 1.00 86.38 100 SER A CA 1
ATOM 824 C C . SER A 1 100 ? 6.557 -7.861 5.141 1.00 86.38 100 SER A C 1
ATOM 826 O O . SER A 1 100 ? 5.440 -8.123 4.707 1.00 86.38 100 SER A O 1
ATOM 828 N N . VAL A 1 101 ? 6.912 -8.182 6.392 1.00 86.00 101 VAL A N 1
ATOM 829 C CA . VAL A 1 101 ? 6.017 -8.862 7.354 1.00 86.00 101 VAL A CA 1
ATOM 830 C C . VAL A 1 101 ? 5.169 -7.875 8.170 1.00 86.00 101 VAL A C 1
ATOM 832 O O . VAL A 1 101 ? 4.138 -8.257 8.717 1.00 86.00 101 VAL A O 1
ATOM 835 N N . ALA A 1 102 ? 5.570 -6.604 8.237 1.00 82.25 102 ALA A N 1
ATOM 836 C CA . ALA A 1 102 ? 4.824 -5.544 8.919 1.00 82.25 102 ALA A CA 1
ATOM 837 C C . ALA A 1 102 ? 4.857 -4.238 8.099 1.00 82.25 102 ALA A C 1
ATOM 839 O O . ALA A 1 102 ? 5.399 -3.229 8.567 1.00 82.25 102 ALA A O 1
ATOM 840 N N . PRO A 1 103 ? 4.339 -4.253 6.857 1.00 78.44 103 PRO A N 1
ATOM 841 C CA . PRO A 1 103 ? 4.558 -3.190 5.878 1.00 78.44 103 PRO A CA 1
ATOM 842 C C . PRO A 1 103 ? 4.056 -1.821 6.348 1.00 78.44 103 PRO A C 1
ATOM 844 O O . PRO A 1 103 ? 4.773 -0.833 6.207 1.00 78.44 103 PRO A O 1
ATOM 847 N N . THR A 1 104 ? 2.890 -1.743 6.993 1.00 78.44 104 THR A N 1
ATOM 848 C CA . THR A 1 104 ? 2.322 -0.456 7.430 1.00 78.44 104 THR A CA 1
ATOM 849 C C . THR A 1 104 ? 3.100 0.152 8.599 1.00 78.44 104 THR A C 1
ATOM 851 O O . THR A 1 104 ? 3.327 1.3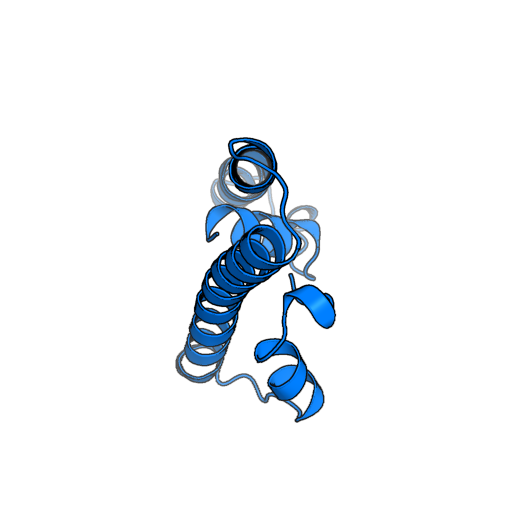58 8.636 1.00 78.44 104 THR A O 1
ATOM 854 N N . ILE A 1 105 ? 3.547 -0.679 9.550 1.00 80.62 105 ILE A N 1
ATOM 855 C CA . ILE A 1 105 ? 4.333 -0.239 10.719 1.00 80.62 105 ILE A CA 1
ATOM 856 C C . ILE A 1 105 ? 5.738 0.187 10.287 1.00 80.62 105 ILE A C 1
ATOM 858 O O . ILE A 1 105 ? 6.293 1.157 10.798 1.00 80.62 105 ILE A O 1
ATOM 862 N N . MET A 1 106 ? 6.315 -0.549 9.339 1.00 81.88 106 MET A N 1
ATOM 863 C CA . MET A 1 106 ? 7.687 -0.354 8.876 1.00 81.88 106 MET A CA 1
ATOM 864 C C . MET A 1 106 ? 7.811 0.655 7.729 1.00 81.88 106 MET A C 1
ATOM 866 O O . MET A 1 106 ? 8.925 0.915 7.264 1.00 81.88 106 MET A O 1
ATOM 870 N N . GLY A 1 107 ? 6.685 1.212 7.283 1.00 73.12 107 GLY A N 1
ATOM 871 C CA . GLY A 1 107 ? 6.602 2.192 6.211 1.00 73.12 107 GLY A CA 1
ATOM 872 C C . GLY A 1 107 ? 7.063 1.668 4.855 1.00 73.12 107 GLY A C 1
ATOM 873 O O . GLY A 1 107 ? 7.791 2.358 4.143 1.00 73.12 107 GLY A O 1
ATOM 874 N N . LEU A 1 108 ? 6.693 0.428 4.535 1.00 73.06 108 LEU A N 1
ATOM 875 C CA . LEU A 1 108 ? 6.910 -0.190 3.233 1.00 73.06 108 LEU A CA 1
ATOM 876 C C . LEU A 1 108 ? 5.639 -0.004 2.387 1.00 73.06 108 LEU A C 1
ATOM 878 O O . LEU A 1 108 ? 4.621 -0.642 2.658 1.00 73.06 108 LEU A O 1
ATOM 882 N N . TRP A 1 109 ? 5.710 0.875 1.386 1.00 63.09 109 TRP A N 1
ATOM 883 C CA . TRP A 1 109 ? 4.622 1.225 0.462 1.00 63.09 109 TRP A CA 1
ATOM 884 C C . TRP A 1 109 ? 5.112 1.226 -0.984 1.00 63.09 109 TRP A C 1
ATOM 886 O O . TRP A 1 109 ? 6.260 1.677 -1.205 1.00 63.09 109 TRP A O 1
#

Sequence (109 aa):
MFMILAHHFVVHNGYDVKNLSLGPERTFFQLVMQGGGKVGVVIFFTISAWFFLDKEQTIKSNFKRIWILEREVLFWSLASMAFFLVFDRADFGIKMIARSVAPTIMGLW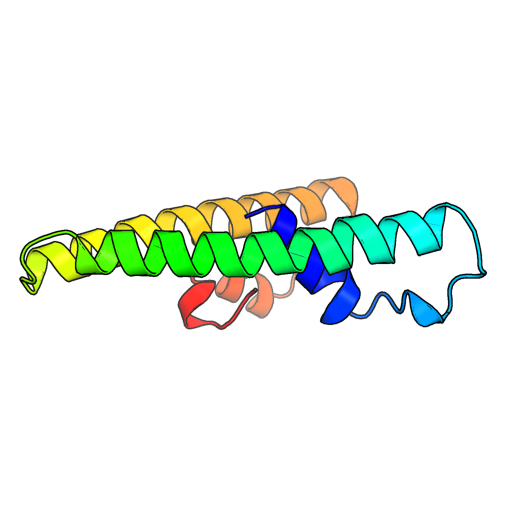

Secondary structure (DSSP, 8-state):
-HHHHHHHHHHTSS--GGGS-SSHHHHHIIIIIIIIHHHHHHHHHHHHHHHHHSS---HHHHHHHHHHHHHHHHHHHHHHHHHHHHHT-----HHHHHHHHSHHHHT--

Organism: Bifidobacterium pseudocatenulatum (NCBI:txid28026)

Foldseek 3Di:
DVLLVLQCCDPVNPPPLVPDDPDPVSVCSVCCNNVVSVVVVVVVVVVLVCLQPVDDDDPVVNVVSVVVVQVVQLVVLVVVVVVCCPPVVDDDDPVSVVCSNRVVVSVPD

InterPro domains:
  IPR002656 Acyltransferase 3 domain [PF01757] (1-97)

Radius of gyration: 16.57 Å; chains: 1; bounding box: 38×27×48 Å

pLDDT: mean 86.63, std 6.35, range [63.09, 94.75]